Protein AF-E9IGB2-F1 (afdb_monomer)

Structure (mmCIF, N/CA/C/O backbone):
data_AF-E9IGB2-F1
#
_entry.id   AF-E9IGB2-F1
#
loop_
_atom_site.group_PDB
_atom_site.id
_atom_site.type_symbol
_atom_site.label_atom_id
_atom_site.label_alt_id
_atom_site.label_comp_id
_atom_site.label_asym_id
_atom_site.label_entity_id
_atom_site.label_seq_id
_atom_site.pdbx_PDB_ins_code
_atom_site.Cartn_x
_atom_site.Cartn_y
_atom_site.Cartn_z
_atom_site.occupancy
_atom_site.B_iso_or_equiv
_atom_site.auth_seq_id
_atom_site.auth_comp_id
_atom_site.auth_asym_id
_atom_site.auth_atom_id
_atom_site.pdbx_PDB_model_num
ATOM 1 N N . GLU A 1 1 ? 27.232 57.888 -40.632 1.00 41.28 1 GLU A N 1
ATOM 2 C CA . GLU A 1 1 ? 26.395 59.073 -40.887 1.00 41.28 1 GLU A CA 1
ATOM 3 C C . GLU A 1 1 ? 24.993 58.803 -40.398 1.00 41.28 1 GLU A C 1
ATOM 5 O O . GLU A 1 1 ? 24.497 57.693 -40.536 1.00 41.28 1 GLU A O 1
ATOM 10 N N . GLU A 1 2 ? 24.447 59.812 -39.746 1.00 43.50 2 GLU A N 1
ATOM 11 C CA . GLU A 1 2 ? 23.170 59.882 -39.057 1.00 43.50 2 GLU A CA 1
ATOM 12 C C . GLU A 1 2 ? 22.177 60.632 -39.958 1.00 43.50 2 GLU A C 1
ATOM 14 O O . GLU A 1 2 ? 22.531 61.698 -40.451 1.00 43.50 2 GLU A O 1
ATOM 19 N N . THR A 1 3 ? 20.963 60.104 -40.142 1.00 43.19 3 THR A N 1
ATOM 20 C CA . THR A 1 3 ? 19.711 60.820 -40.491 1.00 43.19 3 THR A CA 1
ATOM 21 C C . THR A 1 3 ? 18.564 59.885 -40.058 1.00 43.19 3 THR A C 1
ATOM 23 O O . THR A 1 3 ? 18.506 58.746 -40.508 1.00 43.19 3 THR A O 1
ATOM 26 N N . ARG A 1 4 ? 17.781 60.106 -38.994 1.00 35.59 4 ARG A N 1
ATOM 27 C CA . ARG A 1 4 ? 16.878 61.189 -38.547 1.00 35.59 4 ARG A CA 1
ATOM 28 C C . ARG A 1 4 ? 15.601 61.375 -39.396 1.00 35.59 4 ARG A C 1
ATOM 30 O O . ARG A 1 4 ? 15.696 61.596 -40.598 1.00 35.59 4 ARG A O 1
ATOM 37 N N . SER A 1 5 ? 14.477 61.384 -38.653 1.00 43.97 5 SER A N 1
ATOM 38 C CA . SER A 1 5 ? 13.129 61.960 -38.885 1.00 43.97 5 SER A CA 1
ATOM 39 C C . SER A 1 5 ? 12.023 60.985 -39.320 1.00 43.97 5 SER A C 1
ATOM 41 O O . SER A 1 5 ? 12.251 60.176 -40.207 1.00 43.97 5 SER A O 1
ATOM 43 N N . GLU A 1 6 ? 10.780 61.013 -38.818 1.00 38.81 6 GLU A N 1
ATOM 44 C CA . GLU A 1 6 ? 10.075 61.702 -37.709 1.00 38.81 6 GLU A CA 1
ATOM 45 C C . GLU A 1 6 ? 8.595 61.221 -37.723 1.00 38.81 6 GLU A C 1
ATOM 47 O O . GLU A 1 6 ? 8.140 60.714 -38.750 1.00 38.81 6 GLU A O 1
ATOM 52 N N . SER A 1 7 ? 7.881 61.408 -36.600 1.00 45.06 7 SER A N 1
ATOM 53 C CA . SER A 1 7 ? 6.414 61.561 -36.354 1.00 45.06 7 SER A CA 1
ATOM 54 C C . SER A 1 7 ? 5.993 60.751 -35.109 1.00 45.06 7 SER A C 1
ATOM 56 O O . SER A 1 7 ? 6.093 59.527 -35.111 1.00 45.06 7 SER A O 1
ATOM 58 N N . GLU A 1 8 ? 5.829 61.362 -33.923 1.00 40.81 8 GLU A N 1
ATOM 59 C CA . GLU A 1 8 ? 4.712 62.230 -33.452 1.00 40.81 8 GLU A CA 1
ATOM 60 C C . GLU A 1 8 ? 3.381 61.440 -33.446 1.00 40.81 8 GLU A C 1
ATOM 62 O O . GLU A 1 8 ? 3.034 60.828 -34.447 1.00 40.81 8 GLU A O 1
ATOM 67 N N . ASP A 1 9 ? 2.604 61.339 -32.362 1.00 40.06 9 ASP A N 1
ATOM 68 C CA . ASP A 1 9 ? 2.138 62.438 -31.511 1.00 40.06 9 ASP A CA 1
ATOM 69 C C . ASP A 1 9 ? 1.352 61.928 -30.266 1.00 40.06 9 ASP A C 1
ATOM 71 O O . ASP A 1 9 ? 0.763 60.846 -30.318 1.00 40.06 9 ASP A O 1
ATOM 75 N N . SER A 1 10 ? 1.296 62.792 -29.235 1.00 43.91 10 SER A N 1
ATOM 76 C CA . SER A 1 10 ? 0.256 62.977 -28.192 1.00 43.91 10 SER A CA 1
ATOM 77 C C . SER A 1 10 ? 0.080 61.895 -27.112 1.00 43.91 10 SER A C 1
ATOM 79 O O . SER A 1 10 ? 0.160 60.704 -27.378 1.00 43.91 10 SER A O 1
ATOM 81 N N . ASP A 1 11 ? -0.189 62.180 -25.837 1.00 42.38 11 ASP A N 1
ATOM 82 C CA . ASP A 1 11 ? -0.667 63.352 -25.077 1.00 42.38 11 ASP A CA 1
ATOM 83 C C . ASP A 1 11 ? -0.361 62.975 -23.586 1.00 42.38 11 ASP A C 1
ATOM 85 O O . ASP A 1 11 ? -0.226 61.793 -23.276 1.00 42.38 11 ASP A O 1
ATOM 89 N N . GLU A 1 12 ? -0.074 63.829 -22.605 1.00 49.59 12 GLU A N 1
ATOM 90 C CA . GLU A 1 12 ? -1.011 64.657 -21.837 1.00 49.59 12 GLU A CA 1
ATOM 91 C C . GLU A 1 12 ? -0.204 65.477 -20.802 1.00 49.59 12 GLU A C 1
ATOM 93 O O . GLU A 1 12 ? 0.952 65.189 -20.484 1.00 49.59 12 GLU A O 1
ATOM 98 N N . LYS A 1 13 ? -0.832 66.535 -20.293 1.00 47.53 13 LYS A N 1
ATOM 99 C CA . LYS A 1 13 ? -0.225 67.663 -19.584 1.00 47.53 13 LYS A CA 1
ATOM 100 C C . LYS A 1 13 ? -0.096 67.461 -18.072 1.00 47.53 13 LYS A C 1
ATOM 102 O O . LYS A 1 13 ? -1.070 67.085 -17.431 1.00 47.53 13 LYS A O 1
ATOM 107 N N . ASP A 1 14 ? 1.030 67.895 -17.502 1.00 45.66 14 ASP A N 1
ATOM 108 C CA . ASP A 1 14 ? 1.187 68.136 -16.061 1.00 45.66 14 ASP A CA 1
ATOM 109 C C . ASP A 1 14 ? 1.208 69.652 -15.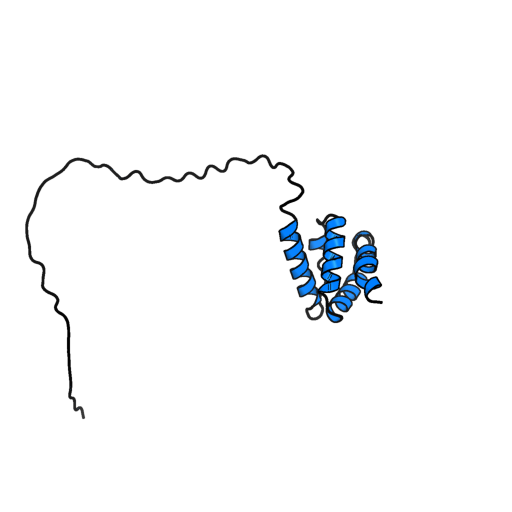784 1.00 45.66 14 ASP A C 1
ATOM 111 O O . ASP A 1 14 ? 2.150 70.366 -16.138 1.00 45.66 14 ASP A O 1
ATOM 115 N N . GLU A 1 15 ? 0.133 70.153 -15.173 1.00 57.97 15 GLU A N 1
ATOM 116 C CA . GLU A 1 15 ? 0.040 71.510 -14.622 1.00 57.97 15 GLU A CA 1
ATOM 117 C C . GLU A 1 15 ? 0.662 71.560 -13.209 1.00 57.97 15 GLU A C 1
ATOM 119 O O . GLU A 1 15 ? 0.415 70.664 -12.398 1.00 57.97 15 GLU A O 1
ATOM 124 N N . PRO A 1 16 ? 1.423 72.609 -12.845 1.00 49.31 16 PRO A N 1
ATOM 125 C CA . PRO A 1 16 ? 1.992 72.727 -11.507 1.00 49.31 16 PRO A CA 1
ATOM 126 C C . PRO A 1 16 ? 0.978 73.324 -10.515 1.00 49.31 16 PRO A C 1
ATOM 128 O O . PRO A 1 16 ? 0.570 74.480 -10.638 1.00 49.31 16 PRO A O 1
ATOM 131 N N . MET A 1 17 ? 0.614 72.561 -9.477 1.00 44.91 17 MET A N 1
ATOM 132 C CA . MET A 1 17 ? -0.155 73.077 -8.339 1.00 44.91 17 MET A CA 1
ATOM 133 C C . MET A 1 17 ? 0.661 74.112 -7.551 1.00 44.91 17 MET A C 1
ATOM 135 O O . MET A 1 17 ? 1.591 73.781 -6.817 1.00 44.91 17 MET A O 1
ATOM 139 N N . ASN A 1 18 ? 0.249 75.370 -7.656 1.00 45.03 18 ASN A N 1
ATOM 140 C CA . ASN A 1 18 ? 0.443 76.384 -6.628 1.00 45.03 18 ASN A CA 1
ATOM 141 C C . ASN A 1 18 ? -0.802 76.376 -5.730 1.00 45.03 18 ASN A C 1
ATOM 143 O O . ASN A 1 18 ? -1.902 76.290 -6.271 1.00 45.03 18 ASN A O 1
ATOM 147 N N . ASN A 1 19 ? -0.652 76.455 -4.404 1.00 43.38 19 ASN A N 1
ATOM 148 C CA . ASN A 1 19 ? -1.448 77.348 -3.550 1.00 43.38 19 ASN A CA 1
ATOM 149 C C . ASN A 1 19 ? -1.081 77.213 -2.067 1.00 43.38 19 ASN A C 1
ATOM 151 O O . ASN A 1 19 ? -0.875 76.131 -1.521 1.00 43.38 19 ASN A O 1
ATOM 155 N N . SER A 1 20 ? -1.000 78.387 -1.459 1.00 47.47 20 SER A N 1
ATOM 156 C CA . SER A 1 20 ? -0.492 78.709 -0.137 1.00 47.47 20 SER A CA 1
ATOM 157 C C . SER A 1 20 ? -1.456 78.412 1.020 1.00 47.47 20 SER A C 1
ATOM 159 O O . SER A 1 20 ? -2.657 78.261 0.837 1.00 47.47 20 SER A O 1
ATOM 161 N N . GLU A 1 21 ? -0.871 78.520 2.218 1.00 40.78 21 GLU A N 1
ATOM 162 C CA . GLU A 1 21 ? -1.461 79.006 3.476 1.00 40.78 21 GLU A CA 1
ATOM 163 C C . GLU A 1 21 ? -2.292 78.051 4.356 1.00 40.78 21 GLU A C 1
ATOM 165 O O . GLU A 1 21 ? -3.463 77.769 4.142 1.00 40.78 21 GLU A O 1
ATOM 170 N N . SER A 1 22 ? -1.633 77.649 5.450 1.00 48.72 22 SER A N 1
ATOM 171 C CA . SER A 1 22 ? -2.020 77.944 6.837 1.00 48.72 22 SER A CA 1
ATOM 172 C C . SER A 1 22 ? -3.508 77.871 7.190 1.00 48.72 22 SER A C 1
ATOM 174 O O . SER A 1 22 ? -4.244 78.786 6.846 1.00 48.72 22 SER A O 1
ATOM 176 N N . GLN A 1 23 ? -3.893 76.945 8.083 1.00 39.72 23 GLN A N 1
ATOM 177 C CA . GLN A 1 23 ? -4.582 77.312 9.332 1.00 39.72 23 GLN A CA 1
ATOM 178 C C . GLN A 1 23 ? -4.841 76.143 10.302 1.00 39.72 23 GLN A C 1
ATOM 180 O O . GLN A 1 23 ? -5.213 75.035 9.935 1.00 39.72 23 GLN A O 1
ATOM 185 N N . THR A 1 24 ? -4.714 76.513 11.581 1.00 40.72 24 THR A N 1
ATOM 186 C CA . THR A 1 24 ? -5.438 76.031 12.771 1.00 40.72 24 THR A CA 1
ATOM 187 C C . THR A 1 24 ? -5.143 74.649 13.359 1.00 40.72 24 THR A C 1
ATOM 189 O O . THR A 1 24 ? -5.542 73.604 12.861 1.00 40.72 24 THR A O 1
ATOM 192 N N . ARG A 1 25 ? -4.532 74.713 14.552 1.00 44.66 25 ARG A N 1
ATOM 193 C CA . ARG A 1 25 ? -4.589 73.709 15.617 1.00 44.66 25 ARG A CA 1
ATOM 194 C C . ARG A 1 25 ? -6.016 73.194 15.810 1.00 44.66 25 ARG A C 1
ATOM 196 O O . ARG A 1 25 ? -6.924 73.994 16.027 1.00 44.66 25 ARG A O 1
ATOM 203 N N . LEU A 1 26 ? -6.158 71.876 15.881 1.00 43.66 26 LEU A N 1
ATOM 204 C CA . LEU A 1 26 ? -7.270 71.238 16.569 1.00 43.66 26 LEU A CA 1
ATOM 205 C C . LEU A 1 26 ? -6.700 70.108 17.430 1.00 43.66 26 LEU A C 1
ATOM 207 O O . LEU A 1 26 ? -6.185 69.109 16.934 1.00 43.66 26 LEU A O 1
ATOM 211 N N . ASP A 1 27 ? -6.723 70.355 18.739 1.00 50.47 27 ASP A N 1
ATOM 212 C CA . ASP A 1 27 ? -6.544 69.363 19.790 1.00 50.47 27 ASP A CA 1
ATOM 213 C C . ASP A 1 27 ? -7.581 68.250 19.615 1.00 50.47 27 ASP A C 1
ATOM 215 O O . ASP A 1 27 ? -8.766 68.463 19.862 1.00 50.47 27 ASP A O 1
ATOM 219 N N . GLN A 1 28 ? -7.131 67.066 19.207 1.00 47.00 28 GLN A N 1
ATOM 220 C CA . GLN A 1 28 ? -7.587 65.784 19.744 1.00 47.00 28 GLN A CA 1
ATOM 221 C C . GLN A 1 28 ? -6.733 64.679 19.131 1.00 47.00 28 GLN A C 1
ATOM 223 O O . GLN A 1 28 ? -6.994 64.197 18.031 1.00 47.00 28 GLN A O 1
ATOM 228 N N . SER A 1 29 ? -5.695 64.249 19.852 1.00 55.91 29 SER A N 1
ATOM 229 C CA . SER A 1 29 ? -5.032 62.984 19.547 1.00 55.91 29 SER A CA 1
ATOM 230 C C . SER A 1 29 ? -5.977 61.835 19.917 1.00 55.91 29 SER A C 1
ATOM 232 O O . SER A 1 29 ? -5.834 61.196 20.959 1.00 55.91 29 SER A O 1
ATOM 234 N N . VAL A 1 30 ? -6.978 61.572 19.081 1.00 57.97 30 VAL A N 1
ATOM 235 C CA . VAL A 1 30 ? -7.665 60.283 19.091 1.00 57.97 30 VAL A CA 1
ATOM 236 C C . VAL A 1 30 ? -6.864 59.390 18.161 1.00 57.97 30 VAL A C 1
ATOM 238 O O . VAL A 1 30 ? -7.092 59.332 16.956 1.00 57.97 30 VAL A O 1
ATOM 241 N N . LEU A 1 31 ? -5.847 58.748 18.734 1.00 57.88 31 LEU A N 1
ATOM 242 C CA . LEU A 1 31 ? -5.169 57.632 18.092 1.00 57.88 31 LEU A CA 1
ATOM 243 C C . LEU A 1 31 ? -6.254 56.593 17.738 1.00 57.88 31 LEU A C 1
ATOM 245 O O . LEU A 1 31 ? -7.043 56.250 18.625 1.00 57.88 31 LEU A O 1
ATOM 249 N N . PRO A 1 32 ? -6.357 56.108 16.487 1.00 62.25 32 PRO A N 1
ATOM 250 C CA . PRO A 1 32 ? -7.336 55.078 16.168 1.00 62.25 32 PRO A CA 1
ATOM 251 C C . PRO A 1 32 ? -7.061 53.848 17.047 1.00 62.25 32 PRO A C 1
ATOM 253 O O . PRO A 1 32 ? -5.890 53.519 17.272 1.00 62.25 32 PRO A O 1
ATOM 256 N N . PRO A 1 33 ? -8.096 53.174 17.583 1.00 62.91 33 PRO A N 1
ATOM 257 C CA . PRO A 1 33 ? -7.884 52.000 18.410 1.00 62.91 33 PRO A CA 1
ATOM 258 C C . PRO A 1 33 ? -7.188 50.934 17.563 1.00 62.91 33 PRO A C 1
ATOM 260 O O . PRO A 1 33 ? -7.751 50.405 16.606 1.00 62.91 33 PRO A O 1
ATOM 263 N N . SER A 1 34 ? -5.930 50.656 17.906 1.00 68.25 34 SER A N 1
ATOM 264 C CA . SER A 1 34 ? -5.163 49.551 17.342 1.00 68.25 34 SER A CA 1
ATOM 265 C C . SER A 1 34 ? -5.943 48.263 17.591 1.00 68.25 34 SER A C 1
ATOM 267 O O . SER A 1 34 ? -6.222 47.914 18.741 1.00 68.25 34 SER A O 1
ATOM 269 N N . THR A 1 35 ? -6.346 47.574 16.525 1.00 66.69 35 THR A N 1
ATOM 270 C CA . THR A 1 35 ? -7.037 46.288 16.623 1.00 66.69 35 THR A CA 1
ATOM 271 C C . THR A 1 35 ? -6.035 45.230 17.069 1.00 66.69 35 THR A C 1
ATOM 273 O O . THR A 1 35 ? -5.424 44.541 16.252 1.00 66.69 35 THR A O 1
ATOM 276 N N . GLN A 1 36 ? -5.825 45.116 18.377 1.00 73.06 36 GLN A N 1
ATOM 277 C CA . GLN A 1 36 ? -5.114 43.984 18.953 1.00 73.06 36 GLN A CA 1
ATOM 278 C C . GLN A 1 36 ? -6.053 42.777 18.933 1.00 73.06 36 GLN A C 1
ATOM 280 O O . GLN A 1 36 ? -6.872 42.586 19.831 1.00 73.06 36 GLN A O 1
ATOM 285 N N . PHE A 1 37 ? -5.957 41.967 17.880 1.00 66.00 37 PHE A N 1
ATOM 286 C CA . PHE A 1 37 ? -6.579 40.650 17.858 1.00 66.00 37 PHE A CA 1
ATOM 287 C C . PHE A 1 37 ? -5.762 39.713 18.751 1.00 66.00 37 PHE A C 1
ATOM 289 O O . PHE A 1 37 ? -4.716 39.208 18.348 1.00 66.00 37 PHE A O 1
ATOM 296 N N . TYR A 1 38 ? -6.233 39.478 19.974 1.00 62.78 38 TYR A N 1
ATOM 297 C CA . TYR A 1 38 ? -5.752 38.364 20.785 1.00 62.78 38 TYR A CA 1
ATOM 298 C C . TYR A 1 38 ? -6.525 37.111 20.379 1.00 62.78 38 TYR A C 1
ATOM 300 O O . TYR A 1 38 ? -7.704 36.969 20.700 1.00 62.78 38 TYR A O 1
ATOM 308 N N . PHE A 1 39 ? -5.865 36.191 19.675 1.00 67.81 39 PHE A N 1
ATOM 309 C CA . PHE A 1 39 ? -6.373 34.830 19.541 1.00 67.81 39 PHE A CA 1
ATOM 310 C C . PHE A 1 39 ? -6.174 34.117 20.877 1.00 67.81 39 PHE A C 1
ATOM 312 O O . PHE A 1 39 ? -5.092 33.611 21.175 1.00 67.81 39 PHE A O 1
ATOM 319 N N . THR A 1 40 ? -7.215 34.081 21.704 1.00 68.88 40 THR A N 1
ATOM 320 C CA . THR A 1 40 ? -7.256 33.159 22.834 1.00 68.88 40 THR A CA 1
ATOM 321 C C . THR A 1 40 ? -7.530 31.766 22.280 1.00 68.88 40 THR A C 1
ATOM 323 O O . THR A 1 40 ? -8.638 31.446 21.849 1.00 68.88 40 THR A O 1
ATOM 326 N N . GLN A 1 41 ? -6.501 30.919 22.249 1.00 68.69 41 GLN A N 1
ATOM 327 C CA . GLN A 1 41 ? -6.731 29.491 22.072 1.00 68.69 41 GLN A CA 1
ATOM 328 C C . GLN A 1 41 ? -7.449 28.998 23.329 1.00 68.69 41 GLN A C 1
ATOM 330 O O . GLN A 1 41 ? -6.839 28.859 24.386 1.00 68.69 41 GLN A O 1
ATOM 335 N N . ALA A 1 42 ? -8.763 28.795 23.229 1.00 71.88 42 ALA A N 1
ATOM 336 C CA . ALA A 1 42 ? -9.483 28.020 24.222 1.00 71.88 42 ALA A CA 1
ATOM 337 C C . ALA A 1 42 ? -8.912 26.600 24.173 1.00 71.88 42 ALA A C 1
ATOM 339 O O . ALA A 1 42 ? -8.979 25.939 23.133 1.00 71.88 42 ALA A O 1
ATOM 340 N N . GLU A 1 43 ? -8.310 26.163 25.277 1.00 64.62 43 GLU A N 1
ATOM 341 C CA . GLU A 1 43 ? -7.866 24.790 25.465 1.00 64.62 43 GLU A CA 1
ATOM 342 C C . GLU A 1 43 ? -9.098 23.888 25.335 1.00 64.62 43 GLU A C 1
ATOM 344 O O . GLU A 1 43 ? -9.933 23.790 26.235 1.00 64.62 43 GLU A O 1
ATOM 349 N N . ARG A 1 44 ? -9.287 23.300 24.148 1.00 65.75 44 ARG A N 1
ATOM 350 C CA . ARG A 1 44 ? -10.329 22.299 23.958 1.00 65.75 44 ARG A CA 1
ATOM 351 C C . ARG A 1 44 ? -9.856 21.054 24.680 1.00 65.75 44 ARG A C 1
ATOM 353 O O . ARG A 1 44 ? -8.849 20.470 24.290 1.00 65.75 44 ARG A O 1
ATOM 360 N N . ILE A 1 45 ? -10.601 20.645 25.699 1.00 69.12 45 ILE A N 1
ATOM 361 C CA . ILE A 1 45 ? -10.510 19.292 26.240 1.00 69.12 45 ILE A CA 1
ATOM 362 C C . ILE A 1 45 ? -10.757 18.359 25.046 1.00 69.12 45 ILE A C 1
ATOM 364 O O . ILE A 1 45 ? -11.824 18.467 24.433 1.00 69.12 45 ILE A O 1
ATOM 368 N N . PRO A 1 46 ? -9.792 17.514 24.640 1.00 58.84 46 PRO A N 1
ATOM 369 C CA . PRO A 1 46 ? -10.007 16.613 23.524 1.00 58.84 46 PRO A CA 1
ATOM 370 C C . PRO A 1 46 ? -11.073 15.600 23.936 1.00 58.84 46 PRO A C 1
ATOM 372 O O . PRO A 1 46 ? -10.810 14.651 24.672 1.00 58.84 46 PRO A O 1
ATOM 375 N N . GLU A 1 47 ? -12.302 15.815 23.473 1.00 57.34 47 GLU A N 1
ATOM 376 C CA . GLU A 1 47 ? -13.300 14.758 23.438 1.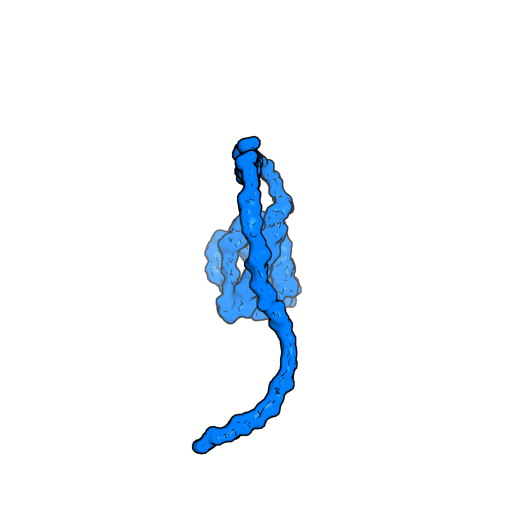00 57.34 47 GLU A CA 1
ATOM 377 C C . GLU A 1 47 ? -12.752 13.667 22.506 1.00 57.34 47 GLU A C 1
ATOM 379 O O . GLU A 1 47 ? -12.315 14.000 21.394 1.00 57.34 47 GLU A O 1
ATOM 384 N N . PRO A 1 48 ? -12.731 12.383 22.910 1.00 53.44 48 PRO A N 1
ATOM 385 C CA . PRO A 1 48 ? -12.259 11.300 22.059 1.00 53.44 48 PRO A CA 1
ATOM 386 C C . PRO A 1 48 ? -13.263 11.097 20.917 1.00 53.44 48 PRO A C 1
ATOM 388 O O . PRO A 1 48 ? -14.122 10.219 20.938 1.00 53.44 48 PRO A O 1
ATOM 391 N N . THR A 1 49 ? -13.167 11.949 19.901 1.00 52.69 49 THR A N 1
ATOM 392 C CA . THR A 1 49 ? -14.017 11.919 18.718 1.00 52.69 49 THR A CA 1
ATOM 393 C C . THR A 1 49 ? -13.434 10.871 17.785 1.00 52.69 49 THR A C 1
ATOM 395 O O . THR A 1 49 ? -12.609 11.156 16.922 1.00 52.69 49 THR A O 1
ATOM 398 N N . ARG A 1 50 ? -13.832 9.619 17.999 1.00 55.34 50 ARG A N 1
ATOM 399 C CA . ARG A 1 50 ? -13.262 8.430 17.351 1.00 55.34 50 ARG A CA 1
ATOM 400 C C . ARG A 1 50 ? -13.519 8.319 15.836 1.00 55.34 50 ARG A C 1
ATOM 402 O O . ARG A 1 50 ? -13.147 7.309 15.263 1.00 55.34 50 ARG A O 1
ATOM 409 N N . ALA A 1 51 ? -14.161 9.288 15.176 1.00 55.41 51 ALA A N 1
ATOM 410 C CA . ALA A 1 51 ? -14.789 9.012 13.876 1.00 55.41 51 ALA A CA 1
ATOM 411 C C . ALA A 1 51 ? -14.506 9.988 12.717 1.00 55.41 51 ALA A C 1
ATOM 413 O O . ALA A 1 51 ? -14.641 9.576 11.572 1.00 55.41 51 ALA A O 1
ATOM 414 N N . ALA A 1 52 ? -14.119 11.250 12.942 1.00 53.16 52 ALA A N 1
ATOM 415 C CA . ALA A 1 52 ? -14.102 12.234 11.840 1.00 53.16 52 ALA A CA 1
ATOM 416 C C . ALA A 1 52 ? -12.705 12.591 11.300 1.00 53.16 52 ALA A C 1
ATOM 418 O O . ALA A 1 52 ? -12.580 12.982 10.143 1.00 53.16 52 ALA A O 1
ATOM 419 N N . ILE A 1 53 ? -11.650 12.441 12.107 1.00 49.62 53 ILE A N 1
ATOM 420 C CA . ILE A 1 53 ? -10.278 12.823 11.715 1.00 49.62 53 ILE A CA 1
ATOM 421 C C . ILE A 1 53 ? -9.572 11.693 10.933 1.00 49.62 53 ILE A C 1
ATOM 423 O O . ILE A 1 53 ? -8.641 11.953 10.180 1.00 49.62 53 ILE A O 1
ATOM 427 N N . ALA A 1 54 ? -10.047 10.448 11.044 1.00 60.34 54 ALA A N 1
ATOM 428 C CA . ALA A 1 54 ? -9.413 9.278 10.427 1.00 60.34 54 ALA A CA 1
ATOM 429 C C . ALA A 1 54 ? -9.576 9.208 8.895 1.00 60.34 54 ALA A C 1
ATOM 431 O O . ALA A 1 54 ? -8.738 8.629 8.205 1.00 60.34 54 ALA A O 1
ATOM 432 N N . LEU A 1 55 ? -10.646 9.794 8.345 1.00 63.28 55 LEU A N 1
ATOM 433 C CA . LEU A 1 55 ? -11.004 9.592 6.939 1.00 63.28 55 LEU A CA 1
ATOM 434 C C . LEU A 1 55 ? -10.033 10.286 5.966 1.00 63.28 55 LEU A C 1
ATOM 436 O O . LEU A 1 55 ? -9.549 9.596 5.076 1.00 63.28 55 LEU A O 1
ATOM 440 N N . PRO A 1 56 ? -9.655 11.571 6.142 1.00 70.00 56 PRO A N 1
ATOM 441 C CA . PRO A 1 56 ? -8.634 12.201 5.297 1.00 70.00 56 PRO A CA 1
ATOM 442 C C . PRO A 1 56 ? -7.293 11.456 5.349 1.00 70.00 56 PRO A C 1
ATOM 444 O O . PRO A 1 56 ? -6.714 11.142 4.315 1.00 70.00 56 PRO A O 1
ATOM 447 N N . GLN A 1 57 ? -6.867 11.052 6.550 1.00 83.88 57 GLN A N 1
ATOM 448 C CA . GLN A 1 57 ? -5.611 10.331 6.751 1.00 83.88 57 GLN A CA 1
ATOM 449 C C . GLN A 1 57 ? -5.582 8.983 6.012 1.00 83.88 57 GLN A C 1
ATOM 451 O O . GLN A 1 57 ? -4.558 8.607 5.447 1.00 83.88 57 GLN A O 1
ATOM 456 N N . ARG A 1 58 ? -6.703 8.251 5.975 1.00 88.69 58 ARG A N 1
ATOM 457 C CA . ARG A 1 58 ? -6.805 6.980 5.242 1.00 88.69 58 ARG A CA 1
ATOM 458 C C . ARG A 1 58 ? -6.639 7.168 3.732 1.00 88.69 58 ARG A C 1
ATOM 460 O O . ARG A 1 58 ? -6.020 6.322 3.091 1.00 88.69 58 ARG A O 1
ATOM 467 N N . TRP A 1 59 ? -7.182 8.248 3.172 1.00 91.31 59 TRP A N 1
ATOM 468 C CA . TRP A 1 59 ? -7.058 8.547 1.742 1.00 91.31 59 TRP A CA 1
ATOM 469 C C . TRP A 1 59 ? -5.620 8.909 1.377 1.00 91.31 59 TRP A C 1
ATOM 471 O O . TRP A 1 59 ? -5.093 8.371 0.405 1.00 91.31 59 TRP A O 1
ATOM 481 N N . ASP A 1 60 ? -4.959 9.714 2.209 1.00 92.62 60 ASP A N 1
ATOM 482 C CA . ASP A 1 60 ? -3.547 10.052 2.023 1.00 92.62 60 ASP A CA 1
ATOM 483 C C . ASP A 1 60 ? -2.664 8.792 2.069 1.00 92.62 60 ASP A C 1
ATOM 485 O O . ASP A 1 60 ? -1.812 8.585 1.2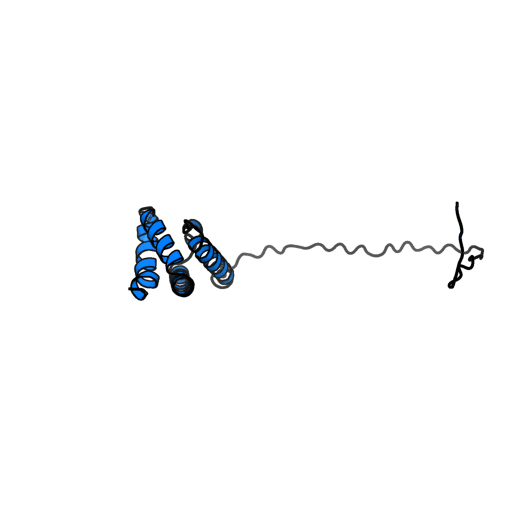01 1.00 92.62 60 ASP A O 1
ATOM 489 N N . ILE A 1 61 ? -2.908 7.897 3.037 1.00 94.62 61 ILE A N 1
ATOM 490 C CA . ILE A 1 61 ? -2.206 6.607 3.134 1.00 94.62 61 ILE A CA 1
ATOM 491 C C . ILE A 1 61 ? -2.479 5.750 1.893 1.00 94.62 61 ILE A C 1
ATOM 493 O O . ILE A 1 61 ? -1.552 5.134 1.365 1.00 94.62 61 ILE A O 1
ATOM 497 N N . LEU A 1 62 ? -3.724 5.701 1.406 1.00 95.75 62 LEU A N 1
ATOM 498 C CA . LEU A 1 62 ? -4.092 4.936 0.214 1.00 95.75 62 LEU A CA 1
ATOM 499 C C . LEU A 1 62 ? -3.320 5.403 -1.014 1.00 95.75 62 LEU A C 1
ATOM 501 O O . LEU A 1 62 ? -2.734 4.577 -1.716 1.00 95.75 62 LEU A O 1
ATOM 505 N N . GLU A 1 63 ? -3.347 6.706 -1.288 1.00 96.25 63 GLU A N 1
ATOM 506 C CA . GLU A 1 63 ? -2.682 7.285 -2.452 1.00 96.25 63 GLU A CA 1
ATOM 507 C C . GLU A 1 63 ? -1.174 7.102 -2.352 1.00 96.25 63 GLU A C 1
ATOM 509 O O . GLU A 1 63 ? -0.577 6.524 -3.260 1.00 96.25 63 GLU A O 1
ATOM 514 N N . CYS A 1 64 ? -0.580 7.452 -1.208 1.00 95.44 64 CYS A N 1
ATOM 515 C CA . CYS A 1 64 ? 0.851 7.285 -0.986 1.00 95.44 64 CYS A CA 1
ATOM 516 C C . CYS A 1 64 ? 1.284 5.822 -1.154 1.00 95.44 64 CYS A C 1
ATOM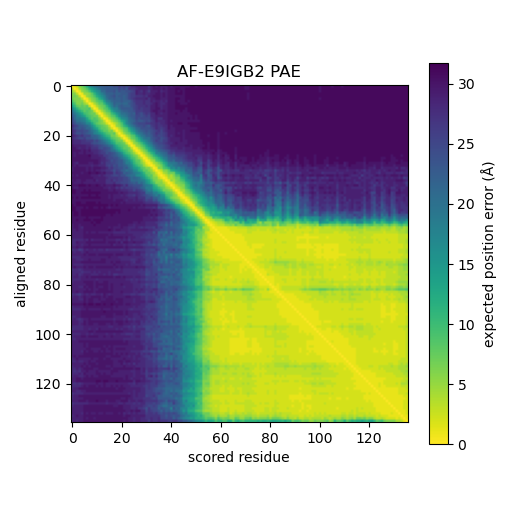 518 O O . CYS A 1 64 ? 2.263 5.529 -1.844 1.00 95.44 64 CYS A O 1
ATOM 520 N N . THR A 1 65 ? 0.532 4.882 -0.576 1.00 96.25 65 THR A N 1
ATOM 521 C CA . THR A 1 65 ? 0.843 3.450 -0.662 1.00 96.25 65 THR A CA 1
ATOM 522 C C . THR A 1 65 ? 0.738 2.943 -2.097 1.00 96.25 65 THR A C 1
ATOM 524 O O . THR A 1 65 ? 1.642 2.248 -2.565 1.00 96.25 65 THR A O 1
ATOM 527 N N . CYS A 1 66 ? -0.331 3.300 -2.815 1.00 97.38 66 CYS A N 1
ATOM 528 C CA . CYS A 1 66 ? -0.505 2.889 -4.206 1.00 97.38 66 CYS A CA 1
ATOM 529 C C . CYS A 1 66 ? 0.601 3.469 -5.093 1.00 97.38 66 CYS A C 1
ATOM 531 O O . CYS A 1 66 ? 1.249 2.726 -5.825 1.00 97.38 66 CYS A O 1
ATOM 533 N N . GLU A 1 67 ? 0.884 4.767 -4.985 1.00 97.38 67 GLU A N 1
ATOM 534 C CA . GLU A 1 67 ? 1.956 5.410 -5.744 1.00 97.38 67 GLU A CA 1
ATOM 535 C C . GLU A 1 67 ? 3.320 4.778 -5.470 1.00 97.38 67 GLU A C 1
ATOM 537 O O . GLU A 1 67 ? 4.075 4.502 -6.404 1.00 97.38 67 GLU A O 1
ATOM 542 N N . ASN A 1 68 ? 3.643 4.521 -4.200 1.00 96.81 68 ASN A N 1
ATOM 543 C CA . ASN A 1 68 ? 4.903 3.892 -3.817 1.00 96.81 68 ASN A CA 1
ATOM 544 C C . ASN A 1 68 ? 5.043 2.496 -4.428 1.00 96.81 68 ASN A C 1
ATOM 546 O O . ASN A 1 68 ? 6.124 2.151 -4.903 1.00 96.81 68 ASN A O 1
ATOM 550 N N . LEU A 1 69 ? 3.960 1.717 -4.460 1.00 97.50 69 LEU A N 1
ATOM 551 C CA . LEU A 1 69 ? 3.944 0.385 -5.060 1.00 97.50 69 LEU A CA 1
ATOM 552 C C . LEU A 1 69 ? 4.024 0.419 -6.591 1.00 97.50 69 LEU A C 1
ATOM 554 O O . LEU A 1 69 ? 4.592 -0.499 -7.176 1.00 97.50 69 LEU A O 1
ATOM 558 N N . GLU A 1 70 ? 3.535 1.465 -7.255 1.00 97.81 70 GLU A N 1
ATOM 559 C CA . GLU A 1 70 ? 3.620 1.597 -8.720 1.00 97.81 70 GLU A CA 1
ATOM 560 C C . GLU A 1 70 ? 5.001 2.067 -9.220 1.00 97.81 70 GLU A C 1
ATOM 562 O O . GLU A 1 70 ? 5.342 1.925 -10.406 1.00 97.81 70 GLU A O 1
ATOM 567 N N . ARG A 1 71 ? 5.856 2.582 -8.328 1.00 96.81 71 ARG A N 1
ATOM 568 C CA . ARG A 1 71 ? 7.240 2.954 -8.661 1.00 96.81 71 ARG A CA 1
ATOM 569 C C . ARG A 1 71 ? 8.084 1.732 -9.043 1.00 96.81 71 ARG A C 1
ATOM 571 O O . ARG A 1 71 ? 7.740 0.571 -8.820 1.00 96.81 71 ARG A O 1
ATOM 578 N N . ASN A 1 72 ? 9.220 1.990 -9.686 1.00 95.75 72 ASN A N 1
ATOM 579 C CA . ASN A 1 72 ? 10.206 0.942 -9.952 1.00 95.75 72 ASN A CA 1
ATOM 580 C C . ASN A 1 72 ? 10.825 0.491 -8.626 1.00 95.75 72 ASN A C 1
ATOM 582 O O . ASN A 1 72 ? 11.285 1.338 -7.864 1.00 95.75 72 ASN A O 1
ATOM 586 N N . ASN A 1 73 ? 10.834 -0.821 -8.366 1.00 92.94 73 ASN A N 1
ATOM 587 C CA . ASN A 1 73 ? 11.209 -1.396 -7.067 1.00 92.94 73 ASN A CA 1
ATOM 588 C C . ASN A 1 73 ? 10.404 -0.795 -5.902 1.00 92.94 73 ASN A C 1
ATOM 590 O O . ASN A 1 73 ? 10.951 -0.527 -4.831 1.00 92.94 73 ASN A O 1
ATOM 594 N N . GLY A 1 74 ? 9.116 -0.537 -6.148 1.00 95.56 74 GLY A N 1
ATOM 595 C CA . GLY A 1 74 ? 8.195 -0.020 -5.151 1.00 95.56 74 GLY A CA 1
ATOM 596 C C . GLY A 1 74 ? 8.121 -0.928 -3.928 1.00 95.56 74 GLY A C 1
ATOM 597 O O . GLY A 1 74 ? 8.180 -2.151 -4.049 1.00 95.56 74 GLY A O 1
ATOM 598 N N . LYS A 1 75 ? 7.990 -0.323 -2.747 1.00 95.44 75 LYS A N 1
ATOM 599 C CA . LYS A 1 75 ? 7.829 -1.040 -1.482 1.00 95.44 75 LYS A CA 1
ATOM 600 C C . LYS A 1 75 ? 6.715 -0.418 -0.664 1.00 95.44 75 LYS A C 1
ATOM 602 O O . LYS A 1 75 ? 6.499 0.792 -0.727 1.00 95.44 75 LYS A O 1
ATOM 607 N N . ILE A 1 76 ? 6.033 -1.253 0.107 1.00 94.75 76 ILE A N 1
ATOM 608 C CA . ILE A 1 76 ? 5.071 -0.777 1.095 1.00 94.75 76 ILE A CA 1
ATOM 609 C C . ILE A 1 76 ? 5.802 -0.305 2.352 1.00 94.75 76 ILE A C 1
ATOM 611 O O . ILE A 1 76 ? 6.748 -0.944 2.816 1.00 94.75 76 ILE A O 1
ATOM 615 N N . ASP A 1 77 ? 5.352 0.817 2.898 1.00 93.00 77 ASP A N 1
ATOM 616 C CA . ASP A 1 77 ? 5.830 1.339 4.170 1.00 93.00 77 ASP A CA 1
ATOM 617 C C . ASP A 1 77 ? 4.846 0.951 5.278 1.00 93.00 77 ASP A C 1
ATOM 619 O O . ASP A 1 77 ? 3.802 1.575 5.470 1.00 93.00 77 ASP A O 1
ATOM 623 N N . PHE A 1 78 ? 5.174 -0.113 6.012 1.00 92.50 78 PHE A N 1
ATOM 624 C CA . PHE A 1 78 ? 4.320 -0.634 7.080 1.00 92.50 78 PHE A CA 1
ATOM 625 C C . PHE A 1 78 ? 4.158 0.325 8.263 1.00 92.50 78 PHE A C 1
ATOM 627 O O . PHE A 1 78 ? 3.209 0.161 9.031 1.00 92.50 78 PHE A O 1
ATOM 634 N N . THR A 1 79 ? 5.037 1.323 8.413 1.00 91.19 79 THR A N 1
ATOM 635 C CA . THR A 1 79 ? 4.931 2.309 9.501 1.00 91.19 79 THR A CA 1
ATOM 636 C C . THR A 1 79 ? 3.680 3.177 9.349 1.00 91.19 79 THR A C 1
ATOM 638 O O . THR A 1 79 ? 3.052 3.549 10.338 1.00 91.19 79 THR A O 1
ATOM 641 N N . GLN A 1 80 ? 3.236 3.406 8.108 1.00 90.56 80 GLN A N 1
ATOM 642 C CA . GLN A 1 80 ? 2.012 4.153 7.806 1.00 90.56 80 GLN A CA 1
ATOM 643 C C . GLN A 1 80 ? 0.744 3.367 8.161 1.00 90.56 80 GLN A C 1
ATOM 645 O O . GLN A 1 80 ? -0.301 3.959 8.418 1.00 90.56 80 GLN A O 1
ATOM 650 N N . LEU A 1 81 ? 0.836 2.034 8.215 1.00 91.75 81 LEU A N 1
ATOM 651 C CA . LEU A 1 81 ? -0.286 1.139 8.509 1.00 91.75 81 LEU A CA 1
ATOM 652 C C . LEU A 1 81 ? -0.403 0.790 9.997 1.00 91.75 81 LEU A C 1
ATOM 654 O O . LEU A 1 81 ? -1.417 0.242 10.426 1.00 91.75 81 LEU A O 1
ATOM 658 N N . GLU A 1 82 ? 0.629 1.071 10.795 1.00 88.50 82 GLU A N 1
ATOM 659 C CA . GLU A 1 82 ? 0.728 0.584 12.172 1.00 88.50 82 GLU A CA 1
ATOM 660 C C . GLU A 1 82 ? -0.397 1.107 13.070 1.00 88.50 82 GLU A C 1
ATOM 662 O O . GLU A 1 82 ? -0.946 0.344 13.869 1.00 88.50 82 GLU A O 1
ATOM 667 N N . ASN A 1 83 ? -0.785 2.366 12.861 1.00 86.25 83 ASN A N 1
ATOM 668 C CA . ASN A 1 83 ? -1.786 3.074 13.657 1.00 86.25 83 ASN A CA 1
ATOM 669 C C . ASN A 1 83 ? -3.228 2.888 13.159 1.00 86.25 83 ASN A C 1
ATOM 671 O O . ASN A 1 83 ? -4.149 3.426 13.773 1.00 86.25 83 ASN A O 1
ATOM 675 N N . LEU A 1 84 ? -3.438 2.161 12.057 1.00 89.50 84 LEU A N 1
ATOM 676 C CA . LEU A 1 84 ? -4.780 1.930 11.531 1.00 89.50 84 LEU A CA 1
ATOM 677 C C . LEU A 1 84 ? -5.487 0.816 12.318 1.00 89.50 84 LEU A C 1
ATOM 679 O O . LEU A 1 84 ? -4.883 -0.240 12.552 1.00 89.50 84 LEU A O 1
ATOM 683 N N . PRO A 1 85 ? -6.761 1.014 12.708 1.00 90.62 85 PRO A N 1
ATOM 684 C CA . PRO A 1 85 ? -7.578 -0.076 13.216 1.00 90.62 85 PRO A CA 1
ATOM 685 C C . PRO A 1 85 ? -7.826 -1.103 12.103 1.00 90.62 85 PRO A C 1
ATOM 687 O O . PRO A 1 85 ? -7.725 -0.800 10.911 1.00 90.62 85 PRO A O 1
ATOM 690 N N . GLU A 1 86 ? -8.125 -2.340 12.493 1.00 90.56 86 GLU A N 1
ATOM 691 C CA . GLU A 1 86 ? -8.233 -3.463 11.558 1.00 90.56 86 GLU A CA 1
ATOM 692 C C . GLU A 1 86 ? -9.323 -3.233 10.502 1.00 90.56 86 GLU A C 1
ATOM 694 O O . GLU A 1 86 ? -9.115 -3.531 9.328 1.00 90.56 86 GLU A O 1
ATOM 699 N N . GLU A 1 87 ? -10.446 -2.623 10.883 1.00 91.38 87 GLU A N 1
ATOM 700 C CA . GLU A 1 87 ? -11.554 -2.319 9.978 1.00 91.38 87 GLU A CA 1
ATOM 701 C C . GLU A 1 87 ? -11.142 -1.324 8.882 1.00 91.38 87 GLU A C 1
ATOM 703 O O . GLU A 1 87 ? -11.423 -1.540 7.698 1.00 91.38 87 GLU A O 1
ATOM 708 N N . ASP A 1 88 ? -10.419 -0.265 9.258 1.00 91.75 88 ASP A N 1
ATOM 709 C CA . ASP A 1 88 ? -9.930 0.745 8.315 1.00 91.75 88 ASP A CA 1
ATOM 710 C C . ASP A 1 88 ? -8.830 0.182 7.414 1.00 91.75 88 ASP A C 1
ATOM 712 O O . ASP A 1 88 ? -8.761 0.528 6.232 1.00 91.75 88 ASP A O 1
ATOM 716 N N . LEU A 1 89 ? -7.995 -0.713 7.947 1.00 93.50 89 LEU A N 1
ATOM 717 C CA . LEU A 1 89 ? -6.974 -1.423 7.186 1.00 93.50 89 LEU A CA 1
ATOM 718 C C . LEU A 1 89 ? -7.604 -2.360 6.148 1.00 93.50 89 LEU A C 1
ATOM 720 O O . LEU A 1 89 ? -7.198 -2.341 4.988 1.00 93.50 89 LEU A O 1
ATOM 724 N N . VAL A 1 90 ? -8.615 -3.148 6.520 1.00 94.81 90 VAL A N 1
ATOM 725 C CA . VAL A 1 90 ? -9.345 -4.003 5.571 1.00 94.81 90 VAL A CA 1
ATOM 726 C C . VAL A 1 90 ? -9.980 -3.147 4.478 1.00 94.81 90 VAL A C 1
ATOM 728 O O . VAL A 1 90 ? -9.843 -3.453 3.291 1.00 94.81 90 VAL A O 1
ATOM 731 N N . ALA A 1 91 ? -10.635 -2.045 4.844 1.00 94.19 91 ALA A N 1
ATOM 732 C CA . ALA A 1 91 ? -11.218 -1.132 3.870 1.00 94.19 91 ALA A CA 1
ATOM 733 C C . ALA A 1 91 ? -10.141 -0.531 2.946 1.00 94.19 91 ALA A C 1
ATOM 735 O O . ALA A 1 91 ? -10.330 -0.464 1.732 1.00 94.19 91 ALA A O 1
ATOM 736 N N . LEU A 1 92 ? -8.996 -0.104 3.491 1.00 95.50 92 LEU A N 1
ATOM 737 C CA . LEU A 1 92 ? -7.854 0.407 2.725 1.00 95.50 92 LEU A CA 1
ATOM 738 C C . LEU A 1 92 ? -7.362 -0.627 1.702 1.00 95.50 92 LEU A C 1
ATOM 740 O O . LEU A 1 92 ? -7.222 -0.309 0.525 1.00 95.50 92 LEU A O 1
ATOM 744 N N . VAL A 1 93 ? -7.149 -1.872 2.134 1.00 96.00 93 VAL A N 1
ATOM 745 C CA . VAL A 1 93 ? -6.639 -2.959 1.286 1.00 96.00 93 VAL A CA 1
ATOM 746 C C . VAL A 1 93 ? -7.618 -3.317 0.166 1.00 96.00 93 VAL A C 1
ATOM 748 O O . VAL A 1 93 ? -7.188 -3.556 -0.963 1.00 96.00 93 VAL A O 1
ATOM 751 N N . ASN A 1 94 ? -8.926 -3.296 0.434 1.00 95.50 94 ASN A N 1
ATOM 752 C CA . ASN A 1 94 ? -9.938 -3.485 -0.610 1.00 95.50 94 ASN A CA 1
ATOM 753 C C . ASN A 1 94 ? -9.869 -2.379 -1.678 1.00 95.50 94 ASN A C 1
ATOM 755 O O . ASN A 1 94 ? -9.946 -2.667 -2.872 1.00 95.50 94 ASN A O 1
ATOM 759 N N . GLU A 1 95 ? -9.672 -1.120 -1.279 1.00 95.75 95 GLU A N 1
ATOM 760 C CA . GLU A 1 95 ? -9.504 -0.019 -2.236 1.00 95.75 95 GLU A CA 1
ATOM 761 C C . GLU A 1 95 ? -8.183 -0.121 -3.013 1.00 95.75 95 GLU A C 1
ATOM 763 O O . GLU A 1 95 ? -8.163 0.088 -4.230 1.00 95.75 95 GLU A O 1
ATOM 768 N N . MET A 1 96 ? -7.092 -0.530 -2.353 1.00 96.12 96 MET A N 1
ATOM 769 C CA . MET A 1 96 ? -5.818 -0.825 -3.019 1.00 96.12 96 MET A CA 1
ATOM 770 C C . MET A 1 96 ? -5.984 -1.898 -4.099 1.00 96.12 96 MET A C 1
ATOM 772 O O . MET A 1 96 ? -5.434 -1.757 -5.188 1.00 96.12 96 MET A O 1
ATOM 776 N N . ALA A 1 97 ? -6.776 -2.945 -3.846 1.00 94.81 97 ALA A N 1
ATOM 777 C CA . ALA A 1 97 ? -7.022 -4.009 -4.820 1.00 94.81 97 ALA A CA 1
ATOM 778 C C . ALA A 1 97 ? -7.687 -3.504 -6.116 1.00 94.81 97 ALA A C 1
ATOM 780 O O . ALA A 1 97 ? -7.502 -4.105 -7.181 1.00 94.81 97 ALA A O 1
ATOM 781 N N . GLY A 1 98 ? -8.452 -2.409 -6.043 1.00 94.00 98 GLY A N 1
ATOM 782 C CA . GLY A 1 98 ? -9.040 -1.739 -7.204 1.00 94.00 98 GLY A CA 1
ATOM 783 C C . GLY A 1 98 ? -8.078 -0.793 -7.930 1.00 94.00 98 GLY A C 1
ATOM 784 O O . GLY A 1 98 ? -8.191 -0.637 -9.143 1.00 94.00 98 GLY A O 1
ATOM 785 N N . LYS A 1 99 ? -7.132 -0.180 -7.206 1.00 95.88 99 LYS A N 1
ATOM 786 C CA . LYS A 1 99 ? -6.192 0.820 -7.745 1.00 95.88 99 LYS A CA 1
ATOM 787 C C . LYS A 1 99 ? -4.888 0.230 -8.287 1.00 95.88 99 LYS A C 1
ATOM 789 O O . LYS A 1 99 ? -4.335 0.777 -9.236 1.00 95.88 99 LYS A O 1
ATOM 794 N N . LEU A 1 100 ? -4.385 -0.848 -7.687 1.00 96.75 100 LEU A N 1
ATOM 795 C CA . LEU A 1 100 ? -3.083 -1.410 -8.038 1.00 96.75 100 LEU A CA 1
ATOM 796 C C . LEU A 1 100 ? -3.121 -2.155 -9.373 1.00 96.75 100 LEU A C 1
ATOM 798 O O .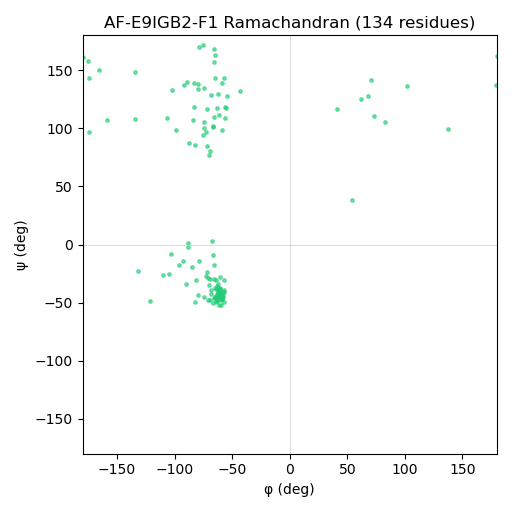 LEU A 1 100 ? -3.988 -2.995 -9.634 1.00 96.75 100 LEU A O 1
ATOM 802 N N . SER A 1 101 ? -2.108 -1.892 -10.190 1.00 96.62 101 SER A N 1
ATOM 803 C CA . SER A 1 101 ? -1.805 -2.654 -11.392 1.00 96.62 101 SER A CA 1
ATOM 804 C C . SER A 1 101 ? -1.158 -4.000 -11.042 1.00 96.62 101 SER A C 1
ATOM 806 O O . SER A 1 101 ? -0.745 -4.249 -9.907 1.00 96.62 101 SER A O 1
ATOM 808 N N . SER A 1 102 ? -0.973 -4.876 -12.035 1.00 95.94 102 SER A N 1
ATOM 809 C CA . SER A 1 102 ? -0.202 -6.114 -11.851 1.00 95.94 102 SER A CA 1
ATOM 810 C C . SER A 1 102 ? 1.230 -5.851 -11.360 1.00 95.94 102 SER A C 1
ATOM 812 O O . SER A 1 102 ? 1.777 -6.667 -10.621 1.00 95.94 102 SER A O 1
ATOM 814 N N . LYS A 1 103 ? 1.827 -4.703 -11.723 1.00 97.25 103 LYS A N 1
ATOM 815 C CA . LYS A 1 103 ? 3.149 -4.282 -11.236 1.00 97.25 103 LYS A CA 1
ATOM 816 C C . LYS A 1 103 ? 3.097 -3.932 -9.750 1.00 97.25 103 LYS A C 1
ATOM 818 O O . LYS A 1 103 ? 3.927 -4.421 -8.988 1.00 97.25 103 LYS A O 1
ATOM 823 N N . GLY A 1 104 ? 2.114 -3.133 -9.340 1.00 97.38 104 GLY A N 1
ATOM 824 C CA . GLY A 1 104 ? 1.900 -2.788 -7.937 1.00 97.38 104 GLY A CA 1
ATOM 825 C C . GLY A 1 104 ? 1.648 -4.023 -7.069 1.00 97.38 104 GLY A C 1
ATOM 826 O O . GLY A 1 104 ? 2.252 -4.165 -6.007 1.00 97.38 104 GLY A O 1
ATOM 827 N N . ILE A 1 105 ? 0.838 -4.970 -7.558 1.00 96.31 105 ILE A N 1
ATOM 828 C CA . ILE A 1 105 ? 0.588 -6.256 -6.886 1.00 96.31 105 ILE A CA 1
ATOM 829 C C . ILE A 1 105 ? 1.882 -7.075 -6.765 1.00 96.31 105 ILE A C 1
ATOM 831 O O . ILE A 1 105 ? 2.179 -7.587 -5.690 1.00 96.31 105 ILE A O 1
ATOM 835 N N . TYR A 1 106 ? 2.687 -7.168 -7.827 1.00 96.19 106 TYR A N 1
ATOM 836 C CA . TYR A 1 106 ? 3.979 -7.860 -7.776 1.00 96.19 106 TYR A CA 1
ATOM 837 C C . TYR A 1 106 ? 4.924 -7.244 -6.729 1.00 96.19 106 TYR A C 1
ATOM 839 O O . TYR A 1 106 ? 5.495 -7.964 -5.908 1.00 96.19 106 TYR A O 1
ATOM 847 N N . ASN A 1 107 ? 5.047 -5.915 -6.712 1.00 97.50 107 ASN A N 1
ATOM 848 C CA . ASN A 1 107 ? 5.872 -5.188 -5.743 1.00 97.50 107 ASN A CA 1
ATOM 849 C C . ASN A 1 107 ? 5.368 -5.369 -4.300 1.00 97.50 107 ASN A C 1
ATOM 851 O O . ASN A 1 107 ? 6.167 -5.497 -3.366 1.00 97.50 107 ASN A O 1
ATOM 855 N N . LEU A 1 108 ? 4.046 -5.441 -4.109 1.00 96.31 108 LEU A N 1
ATOM 856 C CA . LEU A 1 108 ? 3.445 -5.786 -2.824 1.00 96.31 108 LEU A CA 1
ATOM 857 C C . LEU A 1 108 ? 3.864 -7.196 -2.402 1.00 96.31 108 LEU A C 1
ATOM 859 O O . LEU A 1 108 ? 4.404 -7.355 -1.312 1.00 96.31 108 LEU A O 1
ATOM 863 N N . CYS A 1 109 ? 3.693 -8.203 -3.264 1.00 95.38 109 CYS A N 1
ATOM 864 C CA . CYS A 1 109 ? 4.107 -9.578 -2.973 1.00 95.38 109 CYS A CA 1
ATOM 865 C C . CYS A 1 109 ? 5.602 -9.675 -2.636 1.00 95.38 109 CYS A C 1
ATOM 867 O O . CYS A 1 109 ? 5.983 -10.403 -1.718 1.00 95.38 109 CYS A O 1
ATOM 869 N N . GLN A 1 110 ? 6.451 -8.916 -3.332 1.00 95.31 110 GLN A N 1
ATOM 870 C CA . GLN A 1 110 ? 7.875 -8.841 -3.017 1.00 95.31 110 GLN A CA 1
ATOM 871 C C . GLN A 1 110 ? 8.107 -8.250 -1.621 1.00 95.31 110 GLN A C 1
ATOM 873 O O . GLN A 1 110 ? 8.835 -8.833 -0.822 1.00 95.31 110 GLN A O 1
ATOM 878 N N . SER A 1 111 ? 7.436 -7.143 -1.294 1.00 95.31 111 SER A N 1
ATOM 879 C CA . SER A 1 111 ? 7.524 -6.520 0.033 1.00 95.31 111 SER A CA 1
ATOM 880 C C . SER A 1 111 ? 7.010 -7.439 1.145 1.00 95.31 111 SER A C 1
ATOM 882 O O . SER A 1 111 ? 7.552 -7.449 2.246 1.00 95.31 111 SER A O 1
ATOM 884 N N . MET A 1 112 ? 5.994 -8.255 0.854 1.00 94.44 112 MET A N 1
ATOM 885 C CA . MET A 1 112 ? 5.453 -9.240 1.789 1.00 94.44 112 MET A CA 1
ATOM 886 C C . MET A 1 112 ? 6.473 -10.326 2.151 1.00 94.44 112 MET A C 1
ATOM 888 O O . MET A 1 112 ? 6.457 -10.841 3.270 1.00 94.44 112 MET A O 1
ATOM 892 N N . ASN A 1 113 ? 7.379 -10.661 1.231 1.00 93.50 113 ASN A N 1
ATOM 893 C CA . ASN A 1 113 ? 8.446 -11.617 1.499 1.00 93.50 113 ASN A CA 1
ATOM 894 C C . ASN A 1 113 ? 9.487 -11.065 2.491 1.00 93.50 113 ASN A C 1
ATOM 896 O O . ASN A 1 113 ? 10.039 -11.826 3.284 1.00 93.50 113 ASN A O 1
ATOM 900 N N . ASP A 1 114 ? 9.687 -9.748 2.509 1.00 92.81 114 ASP A N 1
ATOM 901 C CA . ASP A 1 114 ? 10.645 -9.065 3.387 1.00 92.81 114 ASP A CA 1
ATOM 902 C C . ASP A 1 114 ? 10.049 -8.678 4.762 1.00 92.81 114 ASP A C 1
ATOM 904 O O . ASP A 1 114 ? 10.740 -8.083 5.588 1.00 92.81 114 ASP A O 1
ATOM 908 N N . MET A 1 115 ? 8.778 -9.002 5.036 1.00 94.06 115 MET A N 1
ATOM 909 C CA . MET A 1 115 ? 8.115 -8.651 6.301 1.00 94.06 115 MET A CA 1
ATOM 910 C C . MET A 1 115 ? 8.734 -9.340 7.523 1.00 94.06 115 MET A C 1
ATOM 912 O O . MET A 1 115 ? 9.041 -10.540 7.480 1.00 94.06 115 MET A O 1
ATOM 916 N N . THR A 1 116 ? 8.781 -8.615 8.648 1.00 95.75 116 THR A N 1
ATOM 917 C CA . THR A 1 116 ? 9.086 -9.194 9.968 1.00 95.75 116 THR A CA 1
ATOM 918 C C . THR A 1 116 ? 7.988 -10.161 10.423 1.00 95.75 116 THR A C 1
ATOM 920 O O . THR A 1 116 ? 6.900 -10.218 9.843 1.00 95.75 116 THR A O 1
ATOM 923 N N . ILE A 1 117 ? 8.246 -10.936 11.480 1.00 95.88 117 ILE A N 1
ATOM 924 C CA . ILE A 1 117 ? 7.273 -11.902 12.012 1.00 95.88 117 ILE A CA 1
ATOM 925 C C . ILE A 1 117 ? 6.004 -11.185 12.497 1.00 95.88 117 ILE A C 1
ATOM 927 O O . ILE A 1 117 ? 4.896 -11.627 12.198 1.00 95.88 117 ILE A O 1
ATOM 931 N N . GLU A 1 118 ? 6.152 -10.050 13.178 1.00 94.44 118 GLU A N 1
ATOM 932 C CA . GLU A 1 118 ? 5.048 -9.243 13.706 1.00 94.44 118 GLU A CA 1
ATOM 933 C C . GLU A 1 118 ? 4.190 -8.673 12.571 1.00 94.44 118 GLU A C 1
ATOM 935 O O . GLU A 1 118 ? 2.963 -8.772 12.596 1.00 94.44 118 GLU A O 1
ATOM 940 N N . GLN A 1 119 ? 4.838 -8.142 11.531 1.00 94.88 119 GLN A N 1
ATOM 941 C CA . GLN A 1 119 ? 4.158 -7.638 10.338 1.00 94.88 119 GLN A CA 1
ATOM 942 C C . GLN A 1 119 ? 3.423 -8.758 9.600 1.00 94.88 119 GLN A C 1
ATOM 944 O O . GLN A 1 119 ? 2.276 -8.577 9.195 1.00 94.88 119 GLN A O 1
ATOM 949 N N . ARG A 1 120 ? 4.042 -9.939 9.463 1.00 94.94 120 ARG A N 1
ATOM 950 C CA . ARG A 1 120 ? 3.393 -11.105 8.848 1.00 94.94 120 ARG A CA 1
ATOM 951 C C . ARG A 1 120 ? 2.140 -11.503 9.617 1.00 94.94 120 ARG A C 1
ATOM 953 O O . ARG A 1 120 ? 1.100 -11.686 8.996 1.00 94.94 120 ARG A O 1
ATOM 960 N N . LEU A 1 121 ? 2.214 -11.599 10.943 1.00 94.31 121 LEU A N 1
ATOM 961 C CA . LEU A 1 121 ? 1.057 -11.952 11.770 1.00 94.31 121 LEU A CA 1
ATOM 962 C C . LEU A 1 121 ? -0.086 -10.938 11.634 1.00 94.31 121 LEU A C 1
ATOM 964 O O . LEU A 1 121 ? -1.243 -11.344 11.591 1.00 94.31 121 LEU A O 1
ATOM 968 N N . LYS A 1 122 ? 0.233 -9.642 11.526 1.00 94.12 122 LYS A N 1
ATOM 969 C CA . LYS A 1 122 ? -0.770 -8.574 11.434 1.00 94.12 122 LYS A CA 1
ATOM 970 C C . LYS A 1 122 ? -1.372 -8.422 10.033 1.00 94.12 122 LYS A C 1
ATOM 972 O O . LYS A 1 122 ? -2.579 -8.256 9.903 1.00 94.12 122 LYS A O 1
ATOM 977 N N . TYR A 1 123 ? -0.554 -8.463 8.982 1.00 95.88 123 TYR A N 1
ATOM 978 C CA . TYR A 1 123 ? -0.963 -8.000 7.651 1.00 95.88 123 TYR A CA 1
ATOM 979 C C . TYR A 1 123 ? -1.130 -9.109 6.608 1.00 95.88 123 TYR A C 1
ATOM 981 O O . TYR A 1 123 ? -1.903 -8.942 5.663 1.00 95.88 123 TYR A O 1
ATOM 989 N N . LEU A 1 124 ? -0.432 -10.244 6.750 1.00 95.44 124 LEU A N 1
ATOM 990 C CA . LEU A 1 124 ? -0.381 -11.277 5.707 1.00 95.44 124 LEU A CA 1
ATOM 991 C C . LEU A 1 124 ? -1.774 -11.810 5.367 1.00 95.44 124 LEU A C 1
ATOM 993 O O . LEU A 1 124 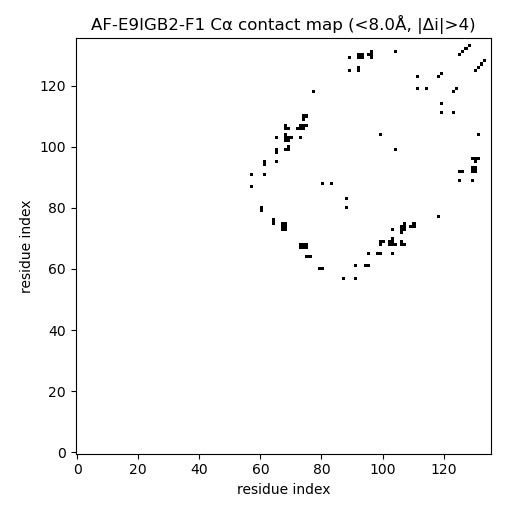? -2.130 -11.892 4.195 1.00 95.44 124 LEU A O 1
ATOM 997 N N . ASN A 1 125 ? -2.571 -12.135 6.388 1.00 96.12 125 ASN A N 1
ATOM 998 C CA . ASN A 1 125 ? -3.914 -12.672 6.188 1.00 96.12 125 ASN A CA 1
ATOM 999 C C . ASN A 1 125 ? -4.829 -11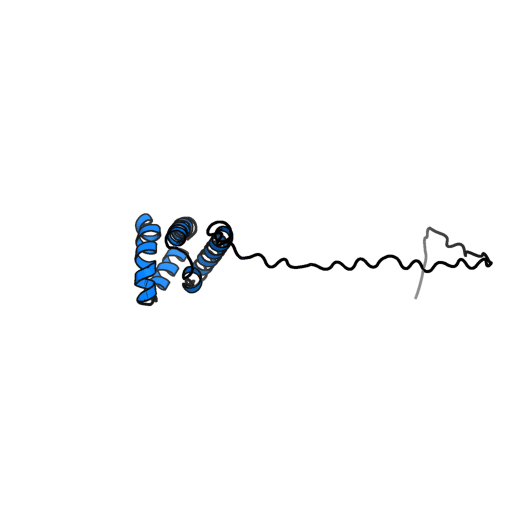.670 5.465 1.00 96.12 125 ASN A C 1
ATOM 1001 O O . ASN A 1 125 ? -5.575 -12.054 4.567 1.00 96.12 125 ASN A O 1
ATOM 1005 N N . ILE A 1 126 ? -4.725 -10.385 5.813 1.00 96.44 126 ILE A N 1
ATOM 1006 C CA . ILE A 1 126 ? -5.541 -9.316 5.232 1.00 96.44 126 ILE A CA 1
ATOM 1007 C C . ILE A 1 126 ? -5.185 -9.124 3.755 1.00 96.44 126 ILE A C 1
ATOM 1009 O O . ILE A 1 126 ? -6.077 -9.163 2.909 1.00 96.44 126 ILE A O 1
ATOM 1013 N N . PHE A 1 127 ? -3.897 -8.989 3.416 1.00 96.56 127 PHE A N 1
ATOM 1014 C CA . PHE A 1 127 ? -3.474 -8.856 2.016 1.00 96.56 127 PHE A CA 1
ATOM 1015 C C . PHE A 1 127 ? -3.829 -10.089 1.187 1.00 96.56 127 PHE A C 1
ATOM 1017 O O . PHE A 1 127 ? -4.336 -9.959 0.073 1.00 96.56 127 PHE A O 1
ATOM 1024 N N . CYS A 1 128 ? -3.609 -11.289 1.725 1.00 95.88 128 CYS A N 1
ATOM 1025 C CA . CYS A 1 128 ? -3.963 -12.516 1.024 1.00 95.88 128 CYS A CA 1
ATOM 1026 C C . CYS A 1 128 ? -5.47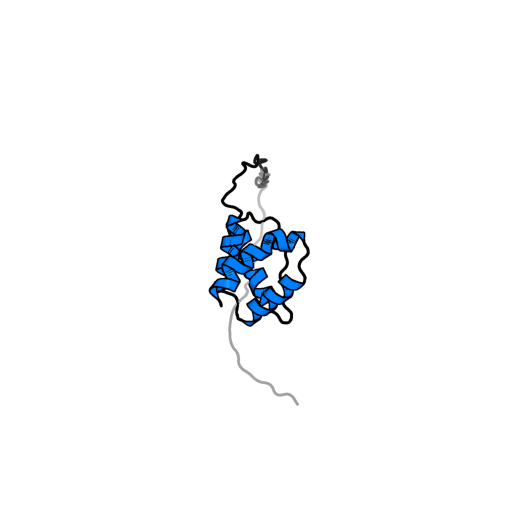2 -12.604 0.771 1.00 95.88 128 CYS A C 1
ATOM 1028 O O . CYS A 1 128 ? -5.874 -12.864 -0.356 1.00 95.88 128 CYS A O 1
ATOM 1030 N N . THR A 1 129 ? -6.301 -12.349 1.783 1.00 96.38 129 THR A N 1
ATOM 1031 C CA . THR A 1 129 ? -7.757 -12.534 1.698 1.00 96.38 129 THR A CA 1
ATOM 1032 C C . THR A 1 129 ? -8.444 -11.447 0.874 1.00 96.38 129 THR A C 1
ATOM 1034 O O . THR A 1 129 ? -9.291 -11.757 0.041 1.00 96.38 129 THR A O 1
ATOM 1037 N N . HIS A 1 130 ? -8.089 -10.179 1.091 1.00 95.94 130 HIS A N 1
ATOM 1038 C CA . HIS A 1 130 ? -8.821 -9.043 0.521 1.00 95.94 130 HIS A CA 1
ATOM 1039 C C . HIS A 1 130 ? -8.221 -8.503 -0.779 1.00 95.94 130 HIS A C 1
ATOM 1041 O O . HIS A 1 130 ? -8.913 -7.802 -1.513 1.00 95.94 130 HIS A O 1
ATOM 1047 N N . LEU A 1 131 ? -6.959 -8.819 -1.088 1.00 95.62 131 LEU A N 1
ATOM 1048 C CA . LEU A 1 131 ? -6.275 -8.276 -2.265 1.00 95.62 131 LEU A CA 1
ATOM 1049 C C . LEU A 1 131 ? -5.789 -9.358 -3.224 1.00 95.62 131 LEU A C 1
ATOM 1051 O O . LEU A 1 131 ? -6.055 -9.247 -4.418 1.00 95.62 131 LEU A O 1
ATOM 1055 N N . LEU A 1 132 ? -5.100 -10.395 -2.740 1.00 95.19 132 LEU A N 1
ATOM 1056 C CA . LEU A 1 132 ? -4.501 -11.407 -3.619 1.00 95.19 132 LEU A CA 1
ATOM 1057 C C . LEU A 1 132 ? -5.502 -12.474 -4.065 1.00 95.19 132 LEU A C 1
ATOM 1059 O O . LEU A 1 132 ? -5.602 -12.742 -5.256 1.00 95.19 132 LEU A O 1
ATOM 1063 N N . LEU A 1 133 ? -6.259 -13.064 -3.137 1.00 94.12 133 LEU A N 1
ATOM 1064 C CA . LEU A 1 133 ? -7.205 -14.140 -3.435 1.00 94.12 133 LEU A CA 1
ATOM 1065 C C . LEU A 1 133 ? -8.264 -13.738 -4.477 1.00 94.12 133 LEU A C 1
ATOM 1067 O O . LEU A 1 133 ? -8.504 -14.534 -5.375 1.00 94.12 133 LEU A O 1
ATOM 1071 N N . PRO A 1 134 ? -8.844 -12.519 -4.458 1.00 92.25 134 PRO A N 1
ATOM 1072 C CA . PRO A 1 134 ? -9.794 -12.096 -5.491 1.00 92.25 134 PRO A CA 1
ATOM 1073 C C . PRO A 1 134 ? -9.193 -11.935 -6.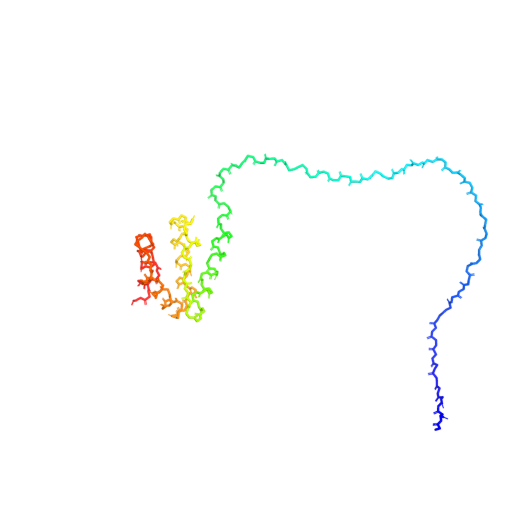899 1.00 92.25 134 PRO A C 1
ATOM 1075 O O . PRO A 1 134 ? -9.934 -11.677 -7.846 1.00 92.25 134 PRO A O 1
ATOM 1078 N N . LYS A 1 135 ? -7.863 -11.997 -7.041 1.00 84.31 135 LYS A N 1
ATOM 1079 C CA . LYS A 1 135 ? -7.140 -11.813 -8.311 1.00 84.31 135 LYS A CA 1
ATOM 1080 C C . LYS A 1 135 ? -6.648 -13.131 -8.922 1.00 84.31 135 LYS A C 1
ATOM 1082 O O . LYS A 1 135 ? -6.126 -13.089 -10.036 1.00 84.31 135 LYS A O 1
ATOM 1087 N N . VAL A 1 136 ? -6.769 -14.249 -8.199 1.00 81.12 136 VAL A N 1
ATOM 1088 C CA . VAL A 1 136 ? -6.418 -15.612 -8.645 1.00 81.12 136 VAL A CA 1
ATOM 1089 C C . VAL A 1 136 ? -7.671 -16.318 -9.143 1.00 81.12 136 VAL A C 1
ATOM 1091 O O . VAL A 1 136 ? -7.569 -16.987 -10.193 1.00 81.12 136 VAL A O 1
#

Mean predicted aligned error: 17.22 Å

Radius of gyration: 34.68 Å; Cα contacts (8 Å, |Δi|>4): 67; chains: 1; bounding box: 41×95×67 Å

Sequence (136 aa):
EETRSESEDSDEKDEPMNNSESQTRLDQSVLPPSTQFYFTQAERIPEPTRAAIALPQRWDILECTCENLERNNGKIDFTQLENLPEEDLVALVNEMAGKLSSKGIYNLCQSMNDMTIEQRLKYLNIFCTHLLLPKV

Organism: Solenopsis invicta (NCBI:txid13686)

Secondary structure (DSSP, 8-state):
--------------------------------------------------SSSHHHHHHHHHHHHHHHHHSTT----GGGTTTS-HHHHHHHHHHHHHH--HHHHHHHHHHHHT--HHHHHHHHHHHIIIIIGGG-

Solvent-accessible surface area (backbone atoms only — not comparable to full-atom values): 9018 Å² total; per-residue (Å²): 140,89,83,88,89,89,82,87,81,90,85,85,88,86,80,84,89,80,86,83,80,88,85,80,91,75,95,69,91,72,71,75,83,76,85,76,80,75,83,77,78,73,83,72,78,80,68,88,69,89,71,73,73,58,57,65,56,50,52,54,51,48,51,54,46,48,54,36,16,62,41,89,90,16,49,71,66,64,77,79,53,66,83,50,54,69,69,58,44,54,53,48,43,43,52,44,50,73,71,47,51,76,62,19,49,51,24,42,55,55,41,60,71,73,48,53,73,69,52,41,72,70,43,46,64,53,47,43,62,56,36,48,56,82,72,111

Foldseek 3Di:
DDDDDDDDDDDDDDDDDDDDDDDDDDDDPPPPPDPPDDPDPDPDPDDPPVPDPVPVLLVVLLVVQQVQLLDDLREGDCVSVPPDDPVSVLVSLLVSLVRHDPSSVVSHVVNLVVDDPVCCVRPVCSNVPRRVVVVD

pLDDT: mean 77.34, std 21.33, range [35.59, 97.81]